Protein AF-A0A1V5MCD8-F1 (afdb_monomer_lite)

Organism: NCBI:txid1852828

Structure (mmCIF, N/CA/C/O backbone):
data_AF-A0A1V5MCD8-F1
#
_entry.id   AF-A0A1V5MCD8-F1
#
loop_
_atom_site.group_PDB
_atom_site.id
_atom_site.type_symbol
_atom_site.label_atom_id
_atom_site.label_alt_id
_atom_site.label_comp_id
_atom_site.label_asym_id
_atom_site.label_entity_id
_atom_site.label_seq_id
_atom_site.pdbx_PDB_ins_code
_atom_site.Cartn_x
_atom_site.Cartn_y
_atom_site.Cartn_z
_atom_site.occupancy
_atom_site.B_iso_or_equiv
_atom_site.auth_seq_id
_atom_site.auth_comp_id
_atom_site.auth_asym_id
_atom_site.auth_atom_id
_atom_site.pdbx_PDB_model_num
ATOM 1 N N . MET A 1 1 ? -19.416 -8.949 8.583 1.00 42.34 1 MET A N 1
ATOM 2 C CA . MET A 1 1 ? -18.156 -8.340 9.073 1.00 42.34 1 MET A CA 1
ATOM 3 C C . MET A 1 1 ? -17.890 -7.087 8.255 1.00 42.34 1 MET A C 1
ATOM 5 O O . MET A 1 1 ? -18.232 -7.126 7.079 1.00 42.34 1 MET A O 1
ATOM 9 N N . PRO A 1 2 ? -17.325 -6.005 8.815 1.00 61.28 2 PRO A N 1
ATOM 10 C CA . PRO A 1 2 ? -16.932 -4.850 8.016 1.00 61.28 2 PRO A CA 1
ATOM 11 C C . PRO A 1 2 ? -15.940 -5.316 6.949 1.00 61.28 2 PRO A C 1
ATOM 13 O O . PRO A 1 2 ? -14.877 -5.851 7.270 1.00 61.28 2 PRO A O 1
ATOM 16 N N . HIS A 1 3 ? -16.338 -5.187 5.693 1.00 69.94 3 HIS A N 1
ATOM 17 C CA . HIS A 1 3 ? -15.524 -5.485 4.530 1.00 69.94 3 HIS A CA 1
ATOM 18 C C . HIS A 1 3 ? -15.443 -4.198 3.721 1.00 69.94 3 HIS A C 1
ATOM 20 O O . HIS A 1 3 ? -16.466 -3.566 3.472 1.00 69.94 3 HIS A O 1
ATOM 26 N N . PHE A 1 4 ? -14.234 -3.805 3.346 1.00 78.81 4 PHE A N 1
ATOM 27 C CA . PHE A 1 4 ? -13.995 -2.731 2.393 1.00 78.81 4 PHE A CA 1
ATOM 28 C C . PHE A 1 4 ? -13.164 -3.325 1.262 1.00 78.81 4 PHE A C 1
ATOM 30 O O . PHE A 1 4 ? -12.347 -4.215 1.503 1.00 78.81 4 PHE A O 1
ATOM 37 N N . THR A 1 5 ? -13.400 -2.859 0.043 1.00 83.38 5 THR A N 1
ATOM 38 C CA . THR A 1 5 ? -12.682 -3.319 -1.144 1.00 83.38 5 THR A CA 1
ATOM 39 C C . THR A 1 5 ? -11.543 -2.334 -1.398 1.00 83.38 5 THR A C 1
ATOM 41 O O . THR A 1 5 ? -11.826 -1.224 -1.854 1.00 83.38 5 THR A O 1
ATOM 44 N N . PRO A 1 6 ? -10.270 -2.683 -1.118 1.00 82.50 6 PRO A N 1
ATOM 45 C CA . PRO A 1 6 ? -9.151 -1.737 -1.169 1.00 82.50 6 PRO A CA 1
ATOM 46 C C . PRO A 1 6 ? -9.044 -0.978 -2.493 1.00 82.50 6 PRO A C 1
ATOM 48 O O . PRO A 1 6 ? -8.717 0.205 -2.500 1.00 82.50 6 PRO A O 1
ATOM 51 N N . ARG A 1 7 ? -9.359 -1.653 -3.603 1.00 84.25 7 ARG A N 1
ATOM 52 C CA . ARG A 1 7 ? -9.285 -1.100 -4.955 1.00 84.25 7 ARG A CA 1
ATOM 53 C C . ARG A 1 7 ? -10.379 -0.081 -5.295 1.00 84.25 7 ARG A C 1
ATOM 55 O O . ARG A 1 7 ? -10.157 0.771 -6.147 1.00 84.25 7 ARG A O 1
ATOM 62 N N . GLU A 1 8 ? -11.533 -0.153 -4.638 1.00 85.94 8 GLU A N 1
ATOM 63 C CA . GLU A 1 8 ? -12.685 0.727 -4.892 1.00 85.94 8 GLU A CA 1
ATOM 64 C C . GLU A 1 8 ? -12.776 1.824 -3.823 1.00 85.94 8 GLU A C 1
ATOM 66 O O . GLU A 1 8 ? -12.811 3.019 -4.127 1.00 85.94 8 GLU A O 1
ATOM 71 N N . ALA A 1 9 ? -12.741 1.412 -2.556 1.00 86.19 9 ALA A N 1
ATOM 72 C CA . ALA A 1 9 ? -12.908 2.259 -1.385 1.00 86.19 9 ALA A CA 1
ATOM 73 C C . ALA A 1 9 ? -11.901 1.841 -0.294 1.00 86.19 9 ALA A C 1
ATOM 75 O O . ALA A 1 9 ? -12.227 1.016 0.566 1.00 86.19 9 ALA A O 1
ATOM 76 N N . PRO A 1 10 ? -10.658 2.359 -0.333 1.00 89.25 10 PRO A N 1
ATOM 77 C CA . PRO A 1 10 ? -9.660 2.094 0.691 1.00 89.25 10 PRO A CA 1
ATOM 78 C C . PRO A 1 10 ? -10.060 2.734 2.023 1.00 89.25 10 PRO A C 1
ATOM 80 O O . PRO A 1 10 ? -10.866 3.658 2.088 1.00 89.25 10 PRO A O 1
ATOM 83 N N . CYS A 1 11 ? -9.450 2.258 3.104 1.00 88.62 11 CYS A N 1
ATOM 84 C CA . CYS A 1 11 ? -9.580 2.881 4.410 1.00 88.62 11 CYS A CA 1
ATOM 85 C C . CYS A 1 11 ? -8.903 4.259 4.404 1.00 88.62 11 CYS A C 1
ATOM 87 O O . CYS A 1 11 ? -7.690 4.361 4.225 1.00 88.62 11 CYS A O 1
ATOM 89 N N . GLU A 1 12 ? -9.680 5.305 4.672 1.00 89.31 12 GLU A N 1
ATOM 90 C CA . GLU A 1 12 ? -9.206 6.696 4.755 1.00 89.31 12 GLU A CA 1
ATOM 91 C C . GLU A 1 12 ? -8.568 7.042 6.110 1.00 89.31 12 GLU A C 1
ATOM 93 O O . GLU A 1 12 ? -8.181 8.181 6.341 1.00 89.31 12 GLU A O 1
ATOM 98 N N . LEU A 1 13 ? -8.460 6.067 7.023 1.00 87.69 13 LEU A N 1
ATOM 99 C CA . LEU A 1 13 ? -7.880 6.244 8.361 1.00 87.69 13 LEU A CA 1
ATOM 100 C C . LEU A 1 13 ? -8.621 7.289 9.225 1.00 87.69 13 LEU A C 1
ATOM 102 O O . LEU A 1 13 ? -8.015 7.983 10.031 1.00 87.69 13 LEU A O 1
ATOM 106 N N . CYS A 1 14 ? -9.952 7.375 9.101 1.00 89.38 14 CYS A N 1
ATOM 107 C CA . CYS A 1 14 ? -10.786 8.301 9.886 1.00 89.38 14 CYS A CA 1
ATOM 108 C C . CYS A 1 14 ? -11.189 7.779 11.284 1.00 89.38 14 CYS A C 1
ATOM 110 O O . CYS A 1 14 ? -11.751 8.519 12.096 1.00 89.38 14 CYS A O 1
ATOM 112 N N . PHE A 1 15 ? -10.985 6.479 11.541 1.00 86.81 15 PHE A N 1
ATOM 113 C CA . PHE A 1 15 ? -11.323 5.761 12.785 1.00 86.81 15 PHE A CA 1
ATOM 114 C C . PHE A 1 15 ? -12.785 5.861 13.251 1.00 86.81 15 PHE A C 1
ATOM 116 O O . PHE A 1 15 ? -13.122 5.467 14.369 1.00 86.81 15 PHE A O 1
ATOM 123 N N . LEU A 1 16 ? -13.692 6.344 12.397 1.00 88.50 16 LEU A N 1
ATOM 124 C CA . LEU A 1 16 ? -15.112 6.464 12.725 1.00 88.50 16 LEU A CA 1
ATOM 125 C C . LEU A 1 16 ? -15.735 5.097 13.035 1.00 88.50 16 LEU A C 1
ATOM 127 O O . LEU A 1 16 ? -16.543 4.986 13.951 1.00 88.50 16 LEU A O 1
ATOM 131 N N . CYS A 1 17 ? -15.294 4.047 12.338 1.00 88.50 17 CYS A N 1
ATOM 132 C CA . CYS A 1 17 ? -15.784 2.682 12.514 1.00 88.50 17 CYS A CA 1
ATOM 133 C C . CYS A 1 17 ? -15.647 2.160 13.957 1.00 88.50 17 CYS A C 1
ATOM 135 O O . CYS A 1 17 ? -16.563 1.500 14.440 1.00 88.50 17 CYS A O 1
ATOM 137 N N . GLY A 1 18 ? -14.559 2.491 14.665 1.00 86.62 18 GLY A N 1
ATOM 138 C CA . GLY A 1 18 ? -14.365 2.111 16.069 1.00 86.62 18 GLY A CA 1
ATOM 139 C C . GLY A 1 18 ? -15.233 2.908 17.045 1.00 86.62 18 GLY A C 1
ATOM 140 O O . GLY A 1 18 ? -15.553 2.412 18.118 1.00 86.62 18 GLY A O 1
ATOM 141 N N . ARG A 1 19 ? -15.659 4.120 16.666 1.00 86.94 19 ARG A N 1
ATOM 142 C CA . ARG A 1 19 ? -16.522 4.983 17.492 1.00 86.94 19 ARG A CA 1
ATOM 143 C C . ARG A 1 19 ? -18.006 4.643 17.371 1.00 86.94 19 ARG A C 1
ATOM 145 O O . ARG A 1 19 ? -18.740 4.811 18.335 1.00 86.94 19 ARG A O 1
ATOM 152 N N . VAL A 1 20 ? -18.445 4.184 16.199 1.00 90.94 20 VAL A N 1
ATOM 153 C CA . VAL A 1 20 ? -19.872 3.933 15.916 1.00 90.94 20 VAL A CA 1
ATOM 154 C C . VAL A 1 20 ? -20.290 2.475 16.095 1.00 90.94 20 VAL A C 1
ATOM 156 O O . VAL A 1 20 ? -21.469 2.172 15.956 1.00 90.94 20 VAL A O 1
ATOM 159 N N . CYS A 1 21 ? -19.357 1.550 16.346 1.00 87.06 21 CYS A N 1
ATOM 160 C CA . CYS A 1 21 ? -19.660 0.120 16.396 1.00 87.06 21 CYS A CA 1
ATOM 161 C C . CYS A 1 21 ? -20.495 -0.237 17.644 1.00 87.06 21 CYS A C 1
ATOM 163 O O . CYS A 1 21 ? -19.940 -0.280 18.742 1.00 87.06 21 CYS A O 1
ATOM 165 N N . PRO A 1 22 ? -21.791 -0.588 17.507 1.00 88.75 22 PRO A N 1
ATOM 166 C CA . PRO A 1 22 ? -22.655 -0.834 18.664 1.00 88.75 22 PRO A CA 1
ATOM 167 C C . PRO A 1 22 ? -22.295 -2.128 19.402 1.00 88.75 22 PRO A C 1
ATOM 169 O O . PRO A 1 22 ? -22.515 -2.247 20.601 1.00 88.75 22 PRO A O 1
ATOM 172 N N . SER A 1 23 ? -21.725 -3.109 18.693 1.00 90.56 23 SER A N 1
ATOM 173 C CA . SER A 1 23 ? -21.337 -4.395 19.275 1.00 90.56 23 SER A CA 1
ATOM 174 C C . SER A 1 23 ? -19.949 -4.378 19.923 1.00 90.56 23 SER A C 1
ATOM 176 O O . SER A 1 23 ? -19.528 -5.398 20.460 1.00 90.56 23 SER A O 1
ATOM 178 N N . GLY A 1 24 ? -19.180 -3.293 19.768 1.00 85.06 24 GLY A N 1
ATOM 179 C CA . GLY A 1 24 ? -17.772 -3.245 20.174 1.00 85.06 24 GLY A CA 1
ATOM 180 C C . GLY A 1 24 ? -16.867 -4.231 19.419 1.00 85.06 24 GLY A C 1
ATOM 181 O O . GLY A 1 24 ? -15.778 -4.556 19.881 1.00 85.06 24 GLY A O 1
ATOM 182 N N . ALA A 1 25 ? -17.284 -4.746 18.257 1.00 85.00 25 ALA A N 1
ATOM 183 C CA . ALA A 1 25 ? -16.436 -5.649 17.469 1.00 85.00 25 ALA A CA 1
ATOM 184 C C . ALA A 1 25 ? -15.214 -4.921 16.883 1.00 85.00 25 ALA A C 1
ATOM 186 O O . ALA A 1 25 ? -14.146 -5.515 16.735 1.00 85.00 25 ALA A O 1
ATOM 187 N N . ILE A 1 26 ? -15.378 -3.635 16.566 1.00 83.19 26 ILE A N 1
ATOM 188 C CA . ILE A 1 26 ? -14.292 -2.718 16.230 1.00 83.19 26 ILE A CA 1
ATOM 189 C C . ILE A 1 26 ? -14.070 -1.847 17.457 1.00 83.19 26 ILE A C 1
ATOM 191 O O . ILE A 1 26 ? -14.968 -1.116 17.866 1.00 83.19 26 ILE A O 1
ATOM 195 N N . GLN A 1 27 ? -12.888 -1.951 18.049 1.00 82.94 27 GLN A N 1
ATOM 196 C CA . GLN A 1 27 ? -12.516 -1.131 19.193 1.00 82.94 27 GLN A CA 1
ATOM 197 C C . GLN A 1 27 ? -12.052 0.253 18.710 1.00 82.94 27 GLN A C 1
ATOM 199 O O . GLN A 1 27 ? -11.455 0.346 17.629 1.00 82.94 27 GLN A O 1
ATOM 204 N N . PRO A 1 28 ? -12.294 1.325 19.482 1.00 83.12 28 PRO A N 1
ATOM 205 C CA . PRO A 1 28 ? -11.641 2.607 19.260 1.00 83.12 28 PRO A CA 1
ATOM 206 C C . PRO A 1 28 ? -10.118 2.436 19.216 1.00 83.12 28 PRO A C 1
ATOM 208 O O . PRO A 1 28 ? -9.542 1.675 19.989 1.00 83.12 28 PRO A O 1
ATOM 211 N N . THR A 1 29 ? -9.472 3.130 18.288 1.00 79.25 29 THR A N 1
ATOM 212 C CA . THR A 1 29 ? -8.023 3.084 18.063 1.00 79.25 29 THR A CA 1
ATOM 213 C C . THR A 1 29 ? -7.567 4.436 17.533 1.00 79.25 29 THR A C 1
ATOM 215 O O . THR A 1 29 ? -8.385 5.225 17.056 1.00 79.25 29 THR A O 1
ATOM 218 N N . ASP A 1 30 ? -6.266 4.686 17.601 1.00 73.81 30 ASP A N 1
ATOM 219 C CA . ASP A 1 30 ? -5.610 5.882 17.089 1.00 73.81 30 ASP A CA 1
ATOM 220 C C . ASP A 1 30 ? -4.703 5.576 15.883 1.00 73.81 30 ASP A C 1
ATOM 222 O O . ASP A 1 30 ? -4.608 4.440 15.390 1.00 73.81 30 ASP A O 1
ATOM 226 N N . HIS A 1 31 ? -4.034 6.628 15.407 1.00 67.88 31 HIS A N 1
ATOM 227 C CA . HIS A 1 31 ? -2.955 6.538 14.436 1.00 67.88 31 HIS A CA 1
ATOM 228 C C . HIS A 1 31 ? -1.773 5.757 15.045 1.00 67.88 31 HIS A C 1
ATOM 230 O O . HIS A 1 31 ? -1.011 6.299 15.837 1.00 67.88 31 HIS A O 1
ATOM 236 N N . GLY A 1 32 ? -1.607 4.489 14.653 1.00 65.00 32 GLY A N 1
ATOM 237 C CA . GLY A 1 32 ? -0.435 3.665 14.995 1.00 65.00 32 GLY A CA 1
ATOM 238 C C . GLY A 1 32 ? -0.756 2.305 15.619 1.00 65.00 32 GLY A C 1
ATOM 239 O O . GLY A 1 32 ? 0.019 1.363 15.464 1.00 65.00 32 GLY A O 1
ATOM 240 N N . GLN A 1 33 ? -1.919 2.152 16.258 1.00 69.25 33 GLN A N 1
ATOM 241 C CA . GLN A 1 33 ? -2.338 0.872 16.859 1.00 69.25 33 GLN A CA 1
ATOM 242 C C . GLN A 1 33 ? -3.259 0.038 15.955 1.00 69.25 33 GLN A C 1
ATOM 244 O O . GLN A 1 33 ? -3.571 -1.120 16.247 1.00 69.25 33 GLN A O 1
ATOM 249 N N . PHE A 1 34 ? -3.657 0.604 14.819 1.00 79.38 34 PHE A N 1
ATOM 250 C CA . PHE A 1 34 ? -4.578 0.005 13.867 1.00 79.38 34 PHE A CA 1
ATOM 251 C C . PHE A 1 34 ? -3.843 -0.713 12.730 1.00 79.38 34 PHE A C 1
ATOM 253 O O . PHE A 1 34 ? -3.142 -0.087 11.939 1.00 79.38 34 PHE A O 1
ATOM 260 N N . LYS A 1 35 ? -4.049 -2.028 12.604 1.00 87.44 35 LYS A N 1
ATOM 261 C CA . LYS A 1 35 ? -3.549 -2.830 11.477 1.00 87.44 35 LYS A CA 1
ATOM 262 C C . LYS A 1 35 ? -4.620 -3.813 11.022 1.00 87.44 35 LYS A C 1
ATOM 264 O O . LYS A 1 35 ? -4.925 -4.771 11.729 1.00 87.44 35 LYS A O 1
ATOM 269 N N . ILE A 1 36 ? -5.169 -3.586 9.834 1.00 86.81 36 ILE A N 1
ATOM 270 C CA . ILE A 1 36 ? -6.219 -4.419 9.218 1.00 86.81 36 ILE A CA 1
ATOM 271 C C . ILE A 1 36 ? -5.671 -5.408 8.191 1.00 86.81 36 ILE A C 1
ATOM 273 O O . ILE A 1 36 ? -6.379 -6.328 7.784 1.00 86.81 36 ILE A O 1
ATOM 277 N N . GLY A 1 37 ? -4.409 -5.244 7.796 1.00 90.38 37 GLY A N 1
ATOM 278 C CA . GLY A 1 37 ? -3.743 -6.143 6.870 1.00 90.38 37 GLY A CA 1
ATOM 279 C C . GLY A 1 37 ? -2.330 -5.702 6.517 1.00 90.38 37 GLY A C 1
ATOM 280 O O . GLY A 1 37 ? -1.756 -4.807 7.142 1.00 90.38 37 GLY A O 1
ATOM 281 N N . THR A 1 38 ? -1.787 -6.340 5.487 1.00 93.44 38 THR A N 1
ATOM 282 C CA . THR A 1 38 ? -0.458 -6.081 4.934 1.00 93.44 38 THR A CA 1
ATOM 283 C C . THR A 1 38 ? -0.535 -6.109 3.413 1.00 93.44 38 THR A C 1
ATOM 285 O O . THR A 1 38 ? -1.092 -7.040 2.830 1.00 93.44 38 THR A O 1
ATOM 288 N N . ALA A 1 39 ? 0.014 -5.085 2.762 1.00 95.31 39 ALA A N 1
ATOM 289 C CA . ALA A 1 39 ? 0.135 -5.057 1.311 1.00 95.31 39 ALA A CA 1
ATOM 290 C C . ALA A 1 39 ? 1.281 -5.969 0.846 1.00 95.31 39 ALA A C 1
ATOM 292 O O . ALA A 1 39 ? 2.346 -6.001 1.460 1.00 95.31 39 ALA A O 1
ATOM 293 N N . ARG A 1 40 ? 1.081 -6.694 -0.254 1.00 95.31 40 ARG A N 1
ATOM 294 C CA . ARG A 1 40 ? 2.115 -7.504 -0.909 1.00 95.31 40 ARG A CA 1
ATOM 295 C C . ARG A 1 40 ? 2.171 -7.167 -2.387 1.00 95.31 40 ARG A C 1
ATOM 297 O O . ARG A 1 40 ? 1.145 -6.912 -3.008 1.00 95.31 40 ARG A O 1
ATOM 304 N N . ILE A 1 41 ? 3.380 -7.176 -2.934 1.00 95.38 41 ILE A N 1
ATOM 305 C CA . ILE A 1 41 ? 3.635 -6.851 -4.335 1.00 95.38 41 ILE A CA 1
ATOM 306 C C . ILE A 1 41 ? 3.796 -8.149 -5.123 1.00 95.38 41 ILE A C 1
ATOM 308 O O . ILE A 1 41 ? 4.656 -8.972 -4.808 1.00 95.38 41 ILE A O 1
ATOM 312 N N . ASP A 1 42 ? 2.994 -8.301 -6.169 1.00 95.50 42 ASP A N 1
ATOM 313 C CA . ASP A 1 42 ? 3.213 -9.272 -7.228 1.00 95.50 42 ASP A CA 1
ATOM 314 C C . ASP A 1 42 ? 4.309 -8.749 -8.165 1.00 95.50 42 ASP A C 1
ATOM 316 O O . ASP A 1 42 ? 4.113 -7.826 -8.965 1.00 95.50 42 ASP A O 1
ATOM 320 N N . ARG A 1 43 ? 5.497 -9.345 -8.047 1.00 94.38 43 ARG A N 1
ATOM 321 C CA . ARG A 1 43 ? 6.689 -8.949 -8.807 1.00 94.38 43 ARG A CA 1
ATOM 322 C C . ARG A 1 43 ? 6.558 -9.213 -10.305 1.00 94.38 43 ARG A C 1
ATOM 324 O O . ARG A 1 43 ? 7.218 -8.531 -11.077 1.00 94.38 43 ARG A O 1
ATOM 331 N N . ASN A 1 44 ? 5.699 -10.144 -10.717 1.00 94.69 44 ASN A N 1
ATOM 332 C CA . ASN A 1 44 ? 5.487 -10.451 -12.131 1.00 94.69 44 ASN A CA 1
ATOM 333 C C . ASN A 1 44 ? 4.568 -9.431 -12.810 1.00 94.69 44 ASN A C 1
ATOM 335 O O . ASN A 1 44 ? 4.537 -9.349 -14.034 1.00 94.69 44 ASN A O 1
ATOM 339 N N . ARG A 1 45 ? 3.810 -8.655 -12.026 1.00 94.75 45 ARG A N 1
ATOM 340 C CA . ARG A 1 45 ? 2.837 -7.677 -12.537 1.00 94.75 45 ARG A CA 1
ATOM 341 C C . ARG A 1 45 ? 3.227 -6.235 -12.263 1.00 94.75 45 ARG A C 1
ATOM 343 O O . ARG A 1 45 ? 2.764 -5.328 -12.946 1.00 94.75 45 ARG A O 1
ATOM 350 N N . CYS A 1 46 ? 4.047 -5.995 -11.247 1.00 96.06 46 CYS A N 1
ATOM 351 C CA . CYS A 1 46 ? 4.525 -4.656 -10.949 1.00 96.06 46 CYS A CA 1
ATOM 352 C C . CYS A 1 46 ? 5.484 -4.196 -12.048 1.00 96.06 46 CYS A C 1
ATOM 354 O O . CYS A 1 46 ? 6.540 -4.790 -12.215 1.00 96.06 46 CYS A O 1
ATOM 356 N N . ILE A 1 47 ? 5.166 -3.101 -12.738 1.00 95.00 47 ILE A N 1
ATOM 357 C CA . ILE A 1 47 ? 5.989 -2.562 -13.836 1.00 95.00 47 ILE A CA 1
ATOM 358 C C . ILE A 1 47 ? 7.432 -2.225 -13.413 1.00 95.00 47 ILE A C 1
ATOM 360 O O . ILE A 1 47 ? 8.353 -2.340 -14.216 1.00 95.00 47 ILE A O 1
ATOM 364 N N . ALA A 1 48 ? 7.660 -1.888 -12.137 1.00 95.00 48 ALA A N 1
ATOM 365 C CA . ALA A 1 48 ? 9.009 -1.682 -11.608 1.00 95.00 48 ALA A CA 1
ATOM 366 C C . ALA A 1 48 ? 9.783 -2.991 -11.397 1.00 95.00 48 ALA A C 1
ATOM 368 O O . ALA A 1 48 ? 10.997 -3.028 -11.574 1.00 95.00 48 ALA A O 1
ATOM 369 N N . TRP A 1 49 ? 9.095 -4.082 -11.052 1.00 94.69 49 TRP A N 1
ATOM 370 C CA . TRP A 1 49 ? 9.719 -5.395 -10.868 1.00 94.69 49 TRP A CA 1
ATOM 371 C C . TRP A 1 49 ? 9.838 -6.188 -12.173 1.00 94.69 49 TRP A C 1
ATOM 373 O O . TRP A 1 49 ? 10.893 -6.762 -12.426 1.00 94.69 49 TRP A O 1
ATOM 383 N N . ALA A 1 50 ? 8.780 -6.209 -12.981 1.00 94.25 50 ALA A N 1
ATOM 384 C CA . ALA A 1 50 ? 8.667 -7.000 -14.200 1.00 94.25 50 ALA A CA 1
ATOM 385 C C . ALA A 1 50 ? 9.364 -6.342 -15.399 1.00 94.25 50 ALA A C 1
ATOM 387 O O . ALA A 1 50 ? 10.022 -7.029 -16.173 1.00 94.25 50 ALA A O 1
ATOM 388 N N . GLU A 1 51 ? 9.244 -5.018 -15.546 1.00 92.94 51 GLU A N 1
ATOM 389 C CA . GLU A 1 51 ? 9.764 -4.284 -16.712 1.00 92.94 51 GLU A CA 1
ATOM 390 C C . GLU A 1 51 ? 10.963 -3.385 -16.374 1.00 92.94 51 GLU A C 1
ATOM 392 O O . GLU A 1 51 ? 11.562 -2.801 -17.272 1.00 92.94 51 GLU A O 1
ATOM 397 N N . GLY A 1 52 ? 11.311 -3.230 -15.090 1.00 90.25 52 GLY A N 1
ATOM 398 C CA . GLY A 1 52 ? 12.389 -2.334 -14.653 1.00 90.25 52 GLY A CA 1
ATOM 399 C C . GLY A 1 52 ? 12.096 -0.844 -14.879 1.00 90.25 52 GLY A C 1
ATOM 400 O O . GLY A 1 52 ? 13.023 -0.037 -14.911 1.00 90.25 52 GLY A O 1
ATOM 401 N N . LYS A 1 53 ? 10.823 -0.468 -15.058 1.00 92.06 53 LYS A N 1
ATOM 402 C CA . LYS A 1 53 ? 10.396 0.926 -15.251 1.00 92.06 53 LYS A CA 1
ATOM 403 C C . LYS A 1 53 ? 10.256 1.657 -13.918 1.00 92.06 53 LYS A C 1
ATOM 405 O O . LYS A 1 53 ? 9.878 1.069 -12.909 1.00 92.06 53 LYS A O 1
ATOM 410 N N . LEU A 1 54 ? 10.472 2.970 -13.916 1.00 92.12 54 LEU A N 1
ATOM 411 C CA . LEU A 1 54 ? 10.249 3.784 -12.723 1.00 92.12 54 LEU A CA 1
ATOM 412 C C . LEU A 1 54 ? 8.747 3.875 -12.406 1.00 92.12 54 LEU A C 1
ATOM 414 O O . LEU A 1 54 ? 7.963 4.357 -13.221 1.00 92.12 54 LEU A O 1
ATOM 418 N N . CYS A 1 55 ? 8.344 3.431 -11.214 1.00 94.56 55 CYS A N 1
ATOM 419 C CA . CYS A 1 55 ? 6.975 3.564 -10.718 1.00 94.56 55 CYS A CA 1
ATOM 420 C C . CYS A 1 55 ? 6.978 3.797 -9.209 1.00 94.56 55 CYS A C 1
ATOM 422 O O . CYS A 1 55 ? 7.354 2.910 -8.443 1.00 94.56 55 CYS A O 1
ATOM 424 N N . LEU A 1 56 ? 6.534 4.985 -8.789 1.00 92.81 56 LEU A N 1
ATOM 425 C CA . LEU A 1 56 ? 6.578 5.419 -7.388 1.00 92.81 56 LEU A CA 1
ATOM 426 C C . LEU A 1 56 ? 5.192 5.609 -6.753 1.00 92.81 56 LEU A C 1
ATOM 428 O O . LEU A 1 56 ? 5.093 5.938 -5.576 1.00 92.81 56 LEU A O 1
ATOM 432 N N . ILE A 1 57 ? 4.119 5.334 -7.498 1.00 95.56 57 ILE A N 1
ATOM 433 C CA . ILE A 1 57 ? 2.738 5.649 -7.099 1.00 95.56 57 ILE A CA 1
ATOM 434 C C . ILE A 1 57 ? 2.364 5.017 -5.754 1.00 95.56 57 ILE A C 1
ATOM 436 O O . ILE A 1 57 ? 1.793 5.667 -4.887 1.00 95.56 57 ILE A O 1
ATOM 440 N N . CYS A 1 58 ? 2.705 3.746 -5.533 1.00 95.94 58 CYS A N 1
ATOM 441 C CA . CYS A 1 58 ? 2.378 3.101 -4.261 1.00 95.94 58 CYS A CA 1
ATOM 442 C C . CYS A 1 58 ? 3.063 3.768 -3.053 1.00 95.94 58 CYS A C 1
ATOM 444 O O . CYS A 1 58 ? 2.466 3.786 -1.980 1.00 95.94 58 CYS A O 1
ATOM 446 N N . MET A 1 59 ? 4.259 4.337 -3.236 1.00 95.12 59 MET A N 1
ATOM 447 C CA . MET A 1 59 ? 4.992 5.064 -2.196 1.00 95.12 59 MET A CA 1
ATOM 448 C C . MET A 1 59 ? 4.366 6.436 -1.944 1.00 95.12 59 MET A C 1
ATOM 450 O O . MET A 1 59 ? 4.099 6.772 -0.796 1.00 95.12 59 MET A O 1
ATOM 454 N N . GLU A 1 60 ? 4.041 7.173 -3.008 1.00 94.75 60 GLU A N 1
ATOM 455 C CA . GLU A 1 60 ? 3.405 8.497 -2.935 1.00 94.75 60 GLU A CA 1
ATOM 456 C C . GLU A 1 60 ? 2.056 8.462 -2.201 1.00 94.75 60 GLU A C 1
ATOM 458 O O . GLU A 1 60 ? 1.775 9.302 -1.351 1.00 94.75 60 GLU A O 1
ATOM 463 N N . TYR A 1 61 ? 1.239 7.442 -2.470 1.00 95.00 61 TYR A N 1
ATOM 464 C CA . TYR A 1 61 ? -0.074 7.283 -1.843 1.00 95.00 61 TYR A CA 1
ATOM 465 C C . TYR A 1 61 ? -0.036 6.551 -0.497 1.00 95.00 61 TYR A C 1
ATOM 467 O O . TYR A 1 61 ? -1.096 6.258 0.059 1.00 95.00 61 TYR A O 1
ATOM 475 N N . CYS A 1 62 ? 1.138 6.194 0.036 1.00 94.94 62 CYS A N 1
ATOM 476 C CA . CYS A 1 62 ? 1.224 5.508 1.320 1.00 94.94 62 CYS A CA 1
ATOM 477 C C . CYS A 1 62 ? 1.184 6.520 2.481 1.00 94.94 62 CYS A C 1
ATOM 479 O O . CYS A 1 62 ? 2.201 7.149 2.766 1.00 94.94 62 CYS A O 1
ATOM 481 N N . PRO A 1 63 ? 0.076 6.631 3.242 1.00 92.69 63 PRO A N 1
ATOM 482 C CA . PRO A 1 63 ? -0.039 7.641 4.301 1.00 92.69 63 PRO A CA 1
ATOM 483 C C . PRO A 1 63 ? 0.847 7.359 5.524 1.00 92.69 63 PRO A C 1
ATOM 485 O O . PRO A 1 63 ? 1.005 8.218 6.382 1.00 92.69 63 PRO A O 1
ATOM 488 N N . VAL A 1 64 ? 1.386 6.141 5.635 1.00 92.75 64 VAL A N 1
ATOM 489 C CA . VAL A 1 64 ? 2.187 5.677 6.781 1.00 92.75 64 VAL A CA 1
ATOM 490 C C . VAL A 1 64 ? 3.642 5.385 6.407 1.00 92.75 64 VAL A C 1
ATOM 492 O O . VAL A 1 64 ? 4.349 4.770 7.196 1.00 92.75 64 VAL A O 1
ATOM 495 N N . ALA A 1 65 ? 4.074 5.760 5.195 1.00 93.69 65 ALA A N 1
ATOM 496 C CA . ALA A 1 65 ? 5.433 5.517 4.695 1.00 93.69 65 ALA A CA 1
ATOM 497 C C . ALA A 1 65 ? 5.910 4.055 4.873 1.00 93.69 65 ALA A C 1
ATOM 499 O O . ALA A 1 65 ? 7.063 3.777 5.189 1.00 93.69 65 ALA A O 1
ATOM 500 N N . ALA A 1 66 ? 5.003 3.092 4.682 1.00 94.75 66 ALA A N 1
ATOM 501 C CA . ALA A 1 66 ? 5.291 1.662 4.817 1.00 9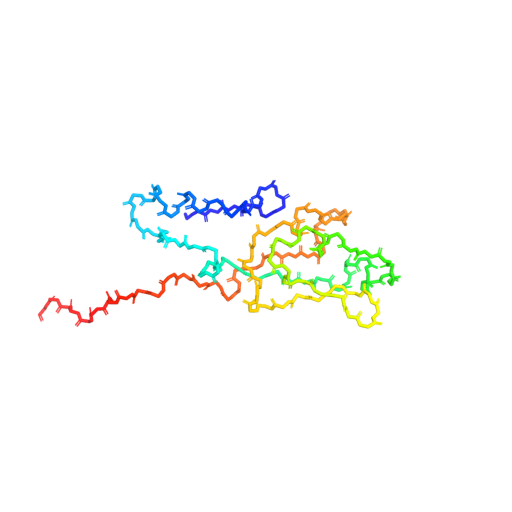4.75 66 ALA A CA 1
ATOM 502 C C . ALA A 1 66 ? 5.872 1.031 3.542 1.00 94.75 66 ALA A C 1
ATOM 504 O O . ALA A 1 66 ? 6.015 -0.189 3.485 1.00 94.75 66 ALA A O 1
ATOM 505 N N . ILE A 1 67 ? 6.122 1.823 2.502 1.00 95.69 67 ILE A N 1
ATOM 506 C CA . ILE A 1 67 ? 6.644 1.355 1.220 1.00 95.69 67 ILE A CA 1
ATOM 507 C C . ILE A 1 67 ? 7.880 2.183 0.903 1.00 95.69 67 ILE A C 1
ATOM 509 O O . ILE A 1 67 ? 7.789 3.406 0.873 1.00 95.69 67 ILE A O 1
ATOM 513 N N . ASP A 1 68 ? 8.997 1.504 0.674 1.00 93.69 68 ASP A N 1
ATOM 514 C CA . ASP A 1 68 ? 10.289 2.111 0.360 1.00 93.69 68 ASP A CA 1
ATOM 515 C C . ASP A 1 68 ? 10.806 1.624 -1.000 1.00 93.69 68 ASP A C 1
ATOM 517 O O . ASP A 1 68 ? 10.359 0.595 -1.519 1.00 93.69 68 ASP A O 1
ATOM 521 N N . ALA A 1 69 ? 11.735 2.373 -1.582 1.00 91.12 69 ALA A N 1
ATOM 522 C CA . ALA A 1 69 ? 12.407 2.026 -2.821 1.00 91.12 69 ALA A CA 1
ATOM 523 C C . ALA A 1 69 ? 13.702 1.267 -2.517 1.00 91.12 69 ALA A C 1
ATOM 525 O O . ALA A 1 69 ? 14.567 1.743 -1.788 1.00 91.12 69 ALA A O 1
ATOM 526 N N . ASP A 1 70 ? 13.873 0.089 -3.113 1.00 87.69 70 ASP A N 1
ATOM 527 C CA . ASP A 1 70 ? 15.154 -0.605 -3.045 1.00 87.69 70 ASP A CA 1
ATOM 528 C C . ASP A 1 70 ? 16.238 0.103 -3.885 1.00 87.69 70 ASP A C 1
ATOM 530 O O . ASP A 1 70 ? 15.975 1.062 -4.612 1.00 87.69 70 ASP A O 1
ATOM 534 N N . GLY A 1 71 ? 17.472 -0.412 -3.855 1.00 84.56 71 GLY A N 1
ATOM 535 C CA . GLY A 1 71 ? 18.598 0.153 -4.615 1.00 84.56 71 GLY A CA 1
ATOM 536 C C . GLY A 1 71 ? 18.432 0.170 -6.146 1.00 84.56 71 GLY A C 1
ATOM 537 O O . GLY A 1 71 ? 19.323 0.639 -6.847 1.00 84.56 71 GLY A O 1
ATOM 538 N N . ARG A 1 72 ? 17.324 -0.352 -6.686 1.00 86.31 72 ARG A N 1
ATOM 539 C CA . ARG A 1 72 ? 16.946 -0.286 -8.106 1.00 86.31 72 ARG A CA 1
ATOM 540 C C . ARG A 1 72 ? 15.633 0.473 -8.318 1.00 86.31 72 ARG A C 1
ATOM 542 O O . ARG A 1 72 ? 14.999 0.300 -9.355 1.00 86.31 72 ARG A O 1
ATOM 549 N N . MET A 1 73 ? 15.219 1.295 -7.354 1.00 87.19 73 MET A N 1
ATOM 550 C CA . MET A 1 73 ? 13.966 2.054 -7.374 1.00 87.19 73 MET A CA 1
ATOM 551 C C . MET A 1 73 ? 12.709 1.175 -7.464 1.00 87.19 73 MET A C 1
ATOM 553 O O . MET A 1 73 ? 11.685 1.596 -8.007 1.00 87.19 73 MET A O 1
ATOM 557 N N . ARG A 1 74 ? 12.765 -0.058 -6.944 1.00 93.44 74 ARG A N 1
ATOM 558 C CA . ARG A 1 74 ? 11.617 -0.974 -6.926 1.00 93.44 74 ARG A CA 1
ATOM 559 C C . ARG A 1 74 ? 10.922 -0.915 -5.569 1.00 93.44 74 ARG A C 1
ATOM 561 O O . ARG A 1 74 ? 11.604 -0.940 -4.546 1.00 93.44 74 ARG A O 1
ATOM 568 N N . PRO A 1 75 ? 9.581 -0.896 -5.532 1.00 95.19 75 PRO A N 1
ATOM 569 C CA . PRO A 1 75 ? 8.854 -0.786 -4.279 1.00 95.19 75 PRO A CA 1
ATOM 570 C C . PRO A 1 75 ? 9.000 -2.053 -3.429 1.00 95.19 75 PRO A C 1
ATOM 572 O O . PRO A 1 75 ? 8.888 -3.178 -3.933 1.00 95.19 75 PRO A O 1
ATOM 575 N N . HIS A 1 76 ? 9.187 -1.855 -2.127 1.00 95.38 76 HIS A N 1
ATOM 576 C CA . HIS A 1 76 ? 9.237 -2.874 -1.089 1.00 95.38 76 HIS A CA 1
ATOM 577 C C . HIS A 1 76 ? 8.329 -2.469 0.077 1.00 95.38 76 HIS A C 1
ATOM 579 O O . HIS A 1 76 ? 8.406 -1.348 0.566 1.00 95.38 76 HIS A O 1
ATOM 585 N N . VAL A 1 77 ? 7.462 -3.377 0.534 1.00 95.81 77 VAL A N 1
ATOM 586 C CA . VAL A 1 77 ? 6.551 -3.112 1.658 1.00 95.81 77 VAL A CA 1
ATOM 587 C C . VAL A 1 77 ? 7.206 -3.549 2.962 1.00 95.81 77 VAL A C 1
ATOM 589 O O . VAL A 1 77 ? 7.611 -4.702 3.081 1.00 95.81 77 VAL A O 1
ATOM 592 N N . THR A 1 78 ? 7.238 -2.663 3.953 1.00 95.12 78 THR A N 1
ATOM 593 C CA . THR A 1 78 ? 7.617 -2.966 5.337 1.00 95.12 78 THR A CA 1
ATOM 594 C C . THR A 1 78 ? 6.383 -3.469 6.096 1.00 95.12 78 THR A C 1
ATOM 596 O O . THR A 1 78 ? 5.486 -2.672 6.396 1.00 95.12 78 THR A O 1
ATOM 599 N N . PRO A 1 79 ? 6.284 -4.777 6.414 1.00 91.94 79 PRO A N 1
ATOM 600 C CA . PRO A 1 79 ? 5.058 -5.358 6.959 1.00 91.94 79 PRO A CA 1
ATOM 601 C C . PRO A 1 79 ? 4.643 -4.761 8.302 1.00 91.94 79 PRO A C 1
ATOM 603 O O . PRO A 1 79 ? 3.451 -4.581 8.538 1.00 91.94 79 PRO A O 1
ATOM 606 N N . ASP A 1 80 ? 5.601 -4.421 9.163 1.00 89.75 80 ASP A N 1
ATOM 607 C CA . ASP A 1 80 ? 5.317 -3.906 10.505 1.00 89.75 80 ASP A CA 1
ATOM 608 C C . ASP A 1 80 ? 4.710 -2.500 10.493 1.00 89.75 80 ASP A C 1
ATOM 610 O O . ASP A 1 80 ? 3.810 -2.216 11.282 1.00 89.75 80 ASP A O 1
ATOM 614 N N . THR A 1 81 ? 5.132 -1.655 9.552 1.00 91.56 81 THR A N 1
ATOM 615 C CA . THR A 1 81 ? 4.594 -0.299 9.360 1.00 91.56 81 THR A CA 1
ATOM 616 C C . THR A 1 81 ? 3.297 -0.314 8.549 1.00 91.56 81 THR A C 1
ATOM 618 O O . THR A 1 81 ? 2.448 0.567 8.681 1.00 91.56 81 THR A O 1
ATOM 621 N N . CYS A 1 82 ? 3.109 -1.315 7.684 1.00 93.31 82 CYS A N 1
ATOM 622 C CA . CYS A 1 82 ? 1.935 -1.394 6.825 1.00 93.31 82 CYS A CA 1
ATOM 623 C C . CYS A 1 82 ? 0.660 -1.626 7.646 1.00 93.31 82 CYS A C 1
ATOM 625 O O . CYS A 1 82 ? 0.490 -2.668 8.275 1.00 93.31 82 CYS A O 1
ATOM 627 N N . VAL A 1 83 ? -0.288 -0.695 7.574 1.00 91.94 83 VAL A N 1
ATOM 628 C CA . VAL A 1 83 ? -1.585 -0.829 8.260 1.00 91.94 83 VAL A CA 1
ATOM 629 C C . VAL A 1 83 ? -2.645 -1.544 7.418 1.00 91.94 83 VAL A C 1
ATOM 631 O O . VAL A 1 83 ? -3.690 -1.917 7.943 1.00 91.94 83 VAL A O 1
ATOM 634 N N . GLY A 1 84 ? -2.389 -1.751 6.121 1.00 92.75 84 GLY A N 1
ATOM 635 C CA . GLY A 1 84 ? -3.334 -2.382 5.193 1.00 92.75 84 GLY A CA 1
ATOM 636 C C . GLY A 1 84 ? -4.472 -1.466 4.729 1.00 92.75 84 GLY A C 1
ATOM 637 O O . GLY A 1 84 ? -5.564 -1.953 4.466 1.00 92.75 84 GLY A O 1
ATOM 638 N N . CYS A 1 85 ? -4.252 -0.148 4.633 1.00 92.56 85 CYS A N 1
ATOM 639 C CA . CYS A 1 85 ? -5.314 0.804 4.276 1.00 92.56 85 CYS A CA 1
ATOM 640 C C . CYS A 1 85 ? -5.843 0.660 2.837 1.00 92.56 85 CYS A C 1
ATOM 642 O O . CYS A 1 85 ? -6.974 1.048 2.571 1.00 92.56 85 CYS A O 1
ATOM 644 N N . GLY A 1 86 ? -5.058 0.105 1.910 1.00 93.56 86 GLY A N 1
ATOM 645 C CA . GLY A 1 86 ? -5.484 -0.108 0.521 1.00 93.56 86 GLY A CA 1
ATOM 646 C C . GLY A 1 86 ? -5.222 1.044 -0.447 1.00 93.56 86 GLY A C 1
ATOM 647 O O . GLY A 1 86 ? -5.421 0.866 -1.644 1.00 93.56 86 GLY A O 1
ATOM 648 N N . ALA A 1 87 ? -4.720 2.194 0.016 1.00 95.06 87 ALA A N 1
ATOM 649 C CA . ALA A 1 87 ? -4.446 3.345 -0.853 1.00 95.06 87 ALA A CA 1
ATOM 650 C C . ALA A 1 87 ? -3.488 3.008 -2.015 1.00 95.06 87 ALA A C 1
ATOM 652 O O . ALA A 1 87 ? -3.686 3.462 -3.140 1.00 95.06 87 ALA A O 1
ATOM 653 N N . CYS A 1 88 ? -2.488 2.158 -1.773 1.00 96.31 88 CYS A N 1
ATOM 654 C CA . CYS A 1 88 ? -1.567 1.693 -2.809 1.00 96.31 88 CYS A CA 1
ATOM 655 C C . CYS A 1 88 ? -2.225 0.767 -3.849 1.00 96.31 88 CYS A C 1
ATOM 657 O O . CYS A 1 88 ? -1.842 0.800 -5.016 1.00 96.31 88 CYS A O 1
ATOM 659 N N . GLU A 1 89 ? -3.211 -0.038 -3.448 1.00 95.81 89 GLU A N 1
ATOM 660 C CA . GLU A 1 89 ? -3.936 -0.951 -4.337 1.00 95.81 89 GLU A CA 1
ATOM 661 C C . GLU A 1 89 ? -4.898 -0.184 -5.252 1.00 95.81 89 GLU A C 1
ATOM 663 O O . GLU A 1 89 ? -4.900 -0.413 -6.462 1.00 95.81 89 GLU A O 1
ATOM 668 N N . LYS A 1 90 ? -5.654 0.777 -4.695 1.00 95.50 90 LYS A N 1
ATOM 669 C CA . LYS A 1 90 ? -6.547 1.668 -5.457 1.00 95.50 90 LYS A CA 1
ATOM 670 C C . LYS A 1 90 ? -5.814 2.424 -6.556 1.00 95.50 90 LYS A C 1
ATOM 672 O O . LYS A 1 90 ? -6.291 2.485 -7.683 1.00 95.50 90 LYS A O 1
ATOM 677 N N . ASN A 1 91 ? -4.667 3.006 -6.220 1.00 95.69 91 ASN A N 1
ATOM 678 C CA . ASN A 1 91 ? -3.938 3.878 -7.137 1.00 95.69 91 ASN A CA 1
ATOM 679 C C . ASN A 1 91 ? -2.973 3.115 -8.052 1.00 95.69 91 ASN A C 1
ATOM 681 O O . ASN A 1 91 ? -2.268 3.727 -8.847 1.00 95.69 91 ASN A O 1
ATOM 685 N N . CYS A 1 92 ? -2.909 1.783 -7.967 1.00 96.50 92 CYS A N 1
ATOM 686 C CA . CYS A 1 92 ? -2.020 1.009 -8.821 1.00 96.50 92 CYS A CA 1
ATOM 687 C C . CYS A 1 92 ? -2.406 1.197 -10.305 1.00 96.50 92 CYS A C 1
ATOM 689 O O . CYS A 1 92 ? -3.528 0.854 -10.680 1.00 96.50 92 CYS A O 1
ATOM 691 N N . PRO A 1 93 ? -1.489 1.674 -11.173 1.00 94.94 93 PRO A N 1
ATOM 692 C CA . PRO A 1 93 ? -1.801 1.976 -12.575 1.00 94.94 93 PRO A CA 1
ATOM 693 C C . PRO A 1 93 ? -1.920 0.720 -13.452 1.00 94.94 93 PRO A C 1
ATOM 695 O O . PRO A 1 93 ? -2.269 0.808 -14.627 1.00 94.94 93 PRO A O 1
ATOM 698 N N . VAL A 1 94 ? -1.579 -0.453 -12.911 1.00 94.94 94 VAL A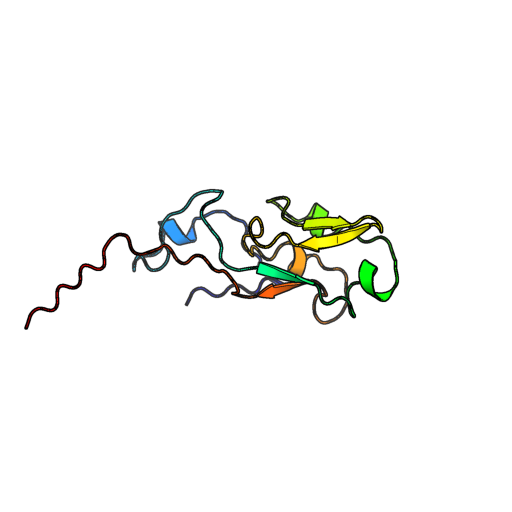 N 1
ATOM 699 C CA . VAL A 1 94 ? -1.599 -1.717 -13.649 1.00 94.94 94 VAL A CA 1
ATOM 700 C C . VAL A 1 94 ? -3.040 -2.080 -14.001 1.00 94.94 94 VAL A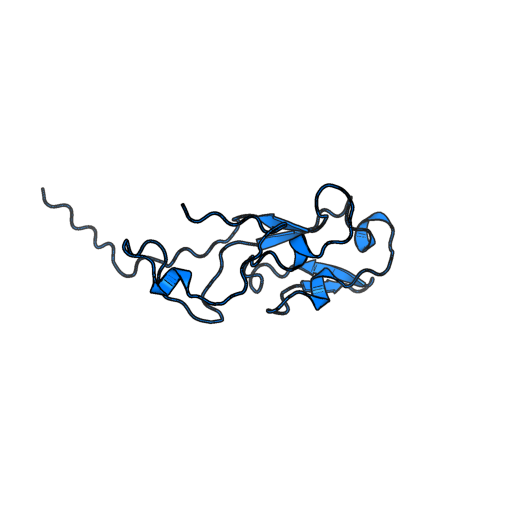 C 1
ATOM 702 O O . VAL A 1 94 ? -3.912 -2.156 -13.134 1.00 94.94 94 VAL A O 1
ATOM 705 N N . SER A 1 95 ? -3.285 -2.329 -15.287 1.00 89.38 95 SER A N 1
ATOM 706 C CA . SER A 1 95 ? -4.594 -2.745 -15.789 1.00 89.38 95 SER A CA 1
ATOM 707 C C . SER A 1 95 ? -4.992 -4.134 -15.266 1.00 89.38 95 SER A C 1
ATOM 709 O O . SER A 1 95 ? -4.151 -5.001 -15.014 1.00 89.38 95 SER A O 1
ATOM 711 N N . GLY A 1 96 ? -6.298 -4.372 -15.123 1.00 90.56 96 GLY A N 1
ATOM 712 C CA . GLY A 1 96 ? -6.814 -5.615 -14.543 1.00 90.56 96 GLY A CA 1
ATOM 713 C C . GLY A 1 96 ? -6.662 -5.627 -13.024 1.00 90.56 96 GLY A C 1
ATOM 714 O O . GLY A 1 96 ? -7.051 -4.666 -12.373 1.00 90.56 96 GLY A O 1
ATOM 715 N N . ALA A 1 97 ? -6.130 -6.698 -12.435 1.00 89.44 97 ALA A N 1
ATOM 716 C CA . ALA A 1 97 ? -5.857 -6.720 -10.995 1.00 89.44 97 ALA A CA 1
ATOM 717 C C . ALA A 1 97 ? -4.714 -5.743 -10.634 1.00 89.44 97 ALA A C 1
ATOM 719 O O . ALA A 1 97 ? -3.818 -5.507 -11.440 1.00 89.44 97 ALA A O 1
ATOM 720 N N . ALA A 1 98 ? -4.663 -5.204 -9.420 1.00 93.81 98 ALA A N 1
ATOM 721 C CA . ALA A 1 98 ? -3.511 -4.400 -9.001 1.00 93.81 98 ALA A CA 1
ATOM 722 C C . ALA A 1 98 ? -2.244 -5.268 -8.860 1.00 93.81 98 ALA A C 1
ATOM 724 O O . ALA A 1 98 ? -2.334 -6.466 -8.593 1.00 93.81 98 ALA A O 1
ATOM 725 N N . ALA A 1 99 ? -1.059 -4.680 -9.039 1.00 96.12 99 ALA A N 1
ATOM 726 C CA . ALA A 1 99 ? 0.211 -5.364 -8.773 1.00 96.12 99 ALA A CA 1
ATOM 727 C C . ALA A 1 99 ? 0.612 -5.339 -7.291 1.00 96.12 99 ALA A C 1
ATOM 729 O O . ALA A 1 99 ? 1.489 -6.087 -6.878 1.00 96.12 99 ALA A O 1
ATOM 730 N N . ILE A 1 100 ? -0.012 -4.480 -6.489 1.00 95.94 100 ILE A N 1
ATOM 731 C CA . ILE A 1 100 ? 0.109 -4.463 -5.034 1.00 95.94 100 ILE A CA 1
ATOM 732 C C . ILE A 1 100 ? -1.279 -4.703 -4.451 1.00 95.94 100 ILE A C 1
ATOM 734 O O . ILE A 1 100 ? -2.219 -4.006 -4.822 1.00 95.94 100 ILE A O 1
ATOM 738 N N . VAL A 1 101 ? -1.406 -5.711 -3.592 1.00 94.19 101 VAL A N 1
ATOM 739 C CA . VAL A 1 101 ? -2.694 -6.187 -3.073 1.00 94.19 101 VAL A CA 1
ATOM 740 C C . VAL A 1 101 ? -2.628 -6.304 -1.558 1.00 94.19 101 VAL A C 1
ATOM 742 O O . VAL A 1 101 ? -1.631 -6.778 -1.008 1.00 94.19 101 VAL A O 1
ATOM 745 N N . VAL A 1 102 ? -3.677 -5.866 -0.870 1.00 92.81 102 VAL A N 1
ATOM 746 C CA . VAL A 1 102 ? -3.794 -5.974 0.584 1.00 92.81 102 VAL A CA 1
ATOM 747 C C . VAL A 1 102 ? -4.360 -7.332 0.974 1.00 92.81 102 VAL A C 1
ATOM 749 O O . VAL A 1 102 ? -5.470 -7.706 0.608 1.00 92.81 102 VAL A O 1
ATOM 752 N N . PHE A 1 103 ? -3.609 -8.045 1.807 1.00 89.62 103 PHE A N 1
ATOM 753 C CA . PHE A 1 103 ? -4.041 -9.279 2.448 1.00 89.62 103 PHE A CA 1
ATOM 754 C C . PHE A 1 103 ? -4.360 -9.019 3.917 1.00 89.62 103 PHE A C 1
ATOM 756 O O . PHE A 1 103 ? -3.799 -8.120 4.540 1.00 89.62 103 PHE A O 1
ATOM 763 N N . ARG A 1 104 ? -5.196 -9.867 4.522 1.00 82.62 104 ARG A N 1
ATOM 764 C CA . ARG A 1 104 ? -5.509 -9.817 5.966 1.00 82.62 104 ARG A CA 1
ATOM 765 C C . ARG A 1 104 ? -4.362 -10.304 6.870 1.00 82.62 104 ARG A C 1
ATOM 767 O O . ARG A 1 104 ? -4.541 -10.480 8.071 1.00 82.62 104 ARG A O 1
ATOM 774 N N . GLU A 1 105 ? -3.186 -10.554 6.302 1.00 80.69 105 GLU A N 1
ATOM 775 C CA . GLU A 1 105 ? -2.017 -11.068 7.012 1.00 80.69 105 GLU A CA 1
ATOM 776 C C . GLU A 1 105 ? -1.496 -10.053 8.039 1.00 80.69 105 GLU A C 1
ATOM 778 O O . GLU A 1 105 ? -1.334 -8.863 7.748 1.00 80.69 105 GLU A O 1
ATOM 783 N N . GLY A 1 106 ? -1.237 -10.534 9.258 1.00 68.88 106 GLY A N 1
ATOM 784 C CA . GLY A 1 106 ? -0.739 -9.711 10.359 1.00 68.88 106 GLY A CA 1
ATOM 785 C C . GLY A 1 106 ? -1.762 -8.723 10.929 1.00 68.88 106 GLY A C 1
ATOM 786 O O . GLY A 1 106 ? -1.360 -7.812 11.652 1.00 68.88 106 GLY A O 1
ATOM 787 N N . GLU A 1 107 ? -3.059 -8.861 10.615 1.00 75.56 107 GLU A N 1
ATOM 788 C CA . GLU A 1 107 ? -4.094 -7.995 11.187 1.00 75.56 107 GLU A CA 1
ATOM 789 C C . GLU A 1 107 ? -4.080 -8.055 12.726 1.00 75.56 107 GLU A C 1
ATOM 791 O O . GLU A 1 107 ? -4.150 -9.122 13.340 1.00 75.56 107 GLU A O 1
ATOM 796 N N . ARG A 1 108 ? -3.988 -6.889 13.371 1.00 69.56 108 ARG A N 1
ATOM 797 C CA . ARG A 1 108 ? -4.047 -6.755 14.828 1.00 69.56 108 ARG A CA 1
ATOM 798 C C . ARG A 1 108 ? -5.479 -6.417 15.200 1.00 69.56 108 ARG A C 1
ATOM 800 O O . ARG A 1 108 ? -5.847 -5.262 15.385 1.00 69.56 108 ARG A O 1
ATOM 807 N N . ARG A 1 109 ? -6.308 -7.453 15.303 1.00 62.00 109 ARG A N 1
ATOM 808 C CA . ARG A 1 109 ? -7.610 -7.339 15.968 1.00 62.00 109 ARG A CA 1
ATOM 809 C C . ARG A 1 109 ? -7.311 -7.141 17.447 1.00 62.00 109 ARG A C 1
ATOM 811 O O . ARG A 1 109 ? -6.638 -7.998 18.017 1.00 62.00 109 ARG A O 1
ATOM 818 N N . GLY A 1 110 ? -7.727 -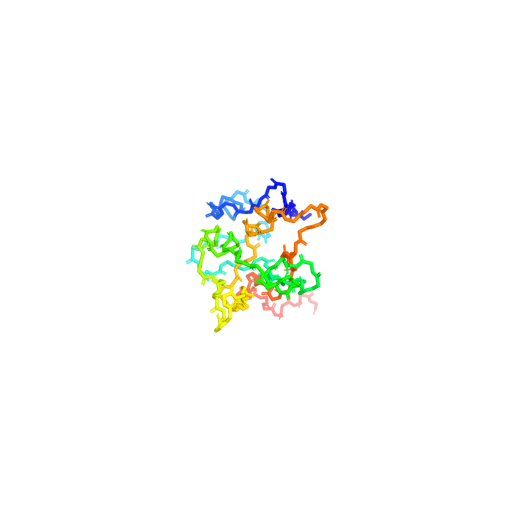6.006 18.016 1.00 52.91 110 GLY A N 1
ATOM 819 C CA . GLY A 1 110 ? -7.423 -5.611 19.394 1.00 52.91 110 GLY A CA 1
ATOM 820 C C . GLY A 1 110 ? -7.369 -6.822 20.322 1.00 52.91 110 GLY A C 1
ATOM 821 O O . GLY A 1 110 ? -8.339 -7.577 20.434 1.00 52.91 110 GLY A O 1
ATOM 822 N N . ARG A 1 111 ? -6.193 -7.068 20.912 1.00 45.88 111 ARG A N 1
ATOM 823 C CA . ARG A 1 111 ? -6.014 -8.131 21.899 1.00 45.88 111 ARG A CA 1
ATOM 824 C C . ARG A 1 111 ? -7.064 -7.860 22.972 1.00 45.88 111 ARG A C 1
ATOM 826 O O . ARG A 1 111 ? -7.053 -6.777 23.547 1.00 45.88 111 ARG A O 1
ATOM 833 N N . ARG A 1 112 ? -7.987 -8.798 23.215 1.00 43.75 112 ARG A N 1
ATOM 834 C CA . ARG A 1 112 ? -8.879 -8.707 24.376 1.00 43.75 112 ARG A CA 1
ATOM 835 C C . ARG A 1 112 ? -7.989 -8.522 25.604 1.00 43.75 112 ARG A C 1
ATOM 837 O O . ARG A 1 112 ? -7.326 -9.470 26.022 1.00 43.75 112 ARG A O 1
ATOM 844 N N . LEU A 1 113 ? -7.950 -7.315 26.159 1.00 45.00 113 LEU A N 1
ATOM 845 C CA . LEU A 1 113 ? -7.588 -7.125 27.553 1.00 45.00 113 LEU A CA 1
ATOM 846 C C . LEU A 1 113 ? -8.715 -7.803 28.342 1.00 45.00 113 LEU A C 1
ATOM 848 O O . LEU A 1 113 ? -9.815 -7.276 28.431 1.00 45.00 113 LEU A O 1
ATOM 852 N N . GLY A 1 114 ? -8.468 -9.033 28.800 1.00 43.50 114 GLY A N 1
ATOM 853 C CA . GLY A 1 114 ? -9.379 -9.779 29.669 1.00 43.50 114 GLY A CA 1
ATOM 854 C C . GLY A 1 114 ? -10.504 -10.542 28.960 1.00 43.50 114 GLY A C 1
ATOM 855 O O . GLY A 1 114 ? -11.654 -10.126 28.962 1.00 43.50 114 GLY A O 1
ATOM 856 N N . PHE A 1 115 ? -10.208 -11.743 28.458 1.00 43.06 115 PHE A N 1
ATOM 857 C CA . PHE A 1 115 ? -11.142 -12.854 28.668 1.00 43.06 115 PHE A CA 1
ATOM 858 C C . PHE A 1 115 ? -10.518 -13.713 29.761 1.00 43.06 115 PHE A C 1
ATOM 860 O O . PHE A 1 115 ? -9.739 -14.630 29.494 1.00 43.06 115 PHE A O 1
ATOM 867 N N . SER A 1 116 ? -10.781 -13.331 31.011 1.00 46.06 116 SER A N 1
ATOM 868 C CA . SER A 1 116 ? -10.632 -14.242 32.132 1.00 46.06 116 SER A CA 1
ATOM 869 C C . SER A 1 116 ? -11.365 -15.530 31.764 1.00 46.06 116 SER A C 1
ATOM 871 O O . SER A 1 116 ? -12.519 -15.524 31.336 1.00 46.06 116 SER A O 1
ATOM 873 N N . ARG A 1 117 ? -10.661 -16.655 31.884 1.00 49.22 117 ARG A N 1
ATOM 87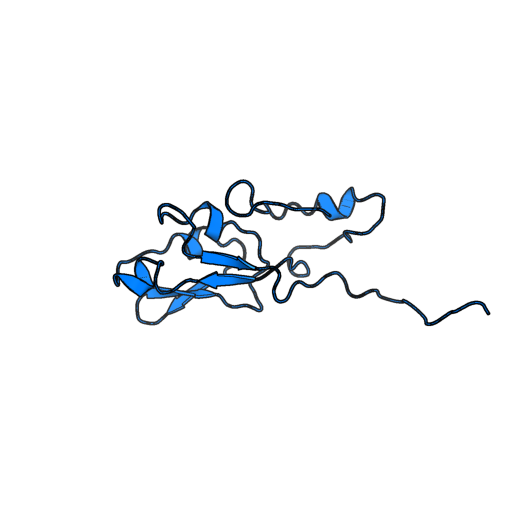4 C CA . ARG A 1 117 ? -11.289 -17.971 31.934 1.00 49.22 117 ARG A CA 1
ATOM 875 C C . ARG A 1 117 ? -12.185 -17.996 33.176 1.00 49.22 117 ARG A C 1
ATOM 877 O O . ARG A 1 117 ? -11.732 -18.363 34.249 1.00 49.22 117 ARG A O 1
ATOM 884 N N . GLY A 1 118 ? -13.427 -17.558 33.025 1.00 40.88 118 GLY A N 1
ATOM 885 C CA . GLY A 1 118 ? -14.497 -17.695 34.002 1.00 40.88 118 GLY A CA 1
ATOM 886 C C . GLY A 1 118 ? -15.650 -18.422 33.332 1.00 40.88 118 GLY A C 1
ATOM 887 O O . GLY A 1 118 ? -16.553 -17.795 32.791 1.00 40.88 118 GLY A O 1
ATOM 888 N N . ARG A 1 119 ? -15.565 -19.752 33.296 1.00 39.31 119 ARG A N 1
ATOM 889 C CA . ARG A 1 119 ? -16.686 -20.632 32.959 1.00 39.31 119 ARG A CA 1
ATOM 890 C C . ARG A 1 119 ? -17.540 -20.734 34.229 1.00 39.31 119 ARG A C 1
ATOM 892 O O . ARG A 1 119 ? -17.002 -21.230 35.214 1.00 39.31 119 ARG A O 1
ATOM 899 N N . PRO A 1 120 ? -18.802 -20.274 34.264 1.00 45.44 120 PR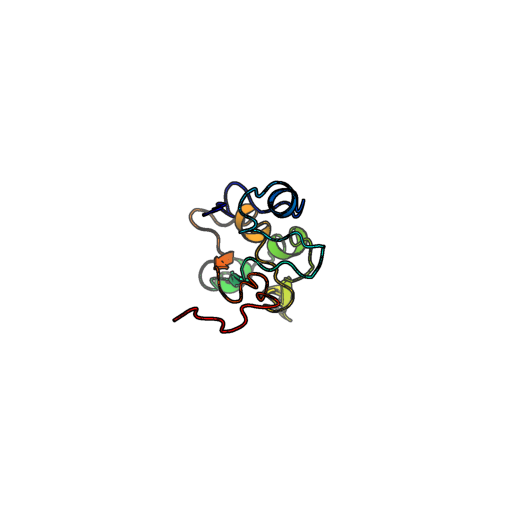O A N 1
ATOM 900 C CA . PRO A 1 120 ? -19.712 -20.700 35.310 1.00 45.44 120 PRO A CA 1
ATOM 901 C C . PRO A 1 120 ? -20.158 -22.125 34.966 1.00 45.44 120 PRO A C 1
ATOM 903 O O . PRO A 1 120 ? -20.673 -22.384 33.874 1.00 45.44 120 PRO A O 1
ATOM 906 N N . GLY A 1 121 ? -19.864 -23.044 35.872 1.00 40.25 121 GLY A N 1
ATOM 907 C CA . GLY A 1 121 ? -20.223 -24.454 35.840 1.00 40.25 121 GLY A CA 1
ATOM 908 C C . GLY A 1 121 ? -19.749 -25.076 37.132 1.00 40.25 121 GLY A C 1
ATOM 909 O O . GLY A 1 121 ? -18.512 -25.201 37.258 1.00 40.25 121 GLY A O 1
#

InterPro domains:
  IPR017896 4Fe-4S ferredoxin-type, iron-sulphur binding domain [PF12798] (11-25)
  IPR017896 4Fe-4S ferredoxin-type, iron-sulphur binding domain [PF12838] (55-94)
  IPR017896 4Fe-4S ferredoxin-type, iron-sulphur binding domain [PS51379] (1-31)
  IPR017896 4Fe-4S ferredoxin-type, iron-sulphur binding domain [PS51379] (37-72)
  IPR017896 4Fe-4S ferredoxin-type, iron-sulphur binding domain [PS51379] (73-103)
  IPR017900 4Fe-4S ferredoxin, iron-sulphur binding, conserved site [PS00198] (82-93)
  IPR050572 Iron-Sulfur Ferredoxin [PTHR43687] (38-95)

Radius of gyration: 17.02 Å; chains: 1; bounding box: 41×33×53 Å

Secondary structure (DSSP, 8-state):
-----TTTS---S--HHHHH-TTSSSPP--TTT-B--EEEE-TTT-HHHHS-----HHHHT-TT--EEE-TTS-EEE-TTT-----HHHHT---SSS-SEEEESTT-B----S--------

Foldseek 3Di:
DDDDDLQPAFAPQPQVCQVPPPVNQRHRDHPQLAAQFFKDFQLCQQCCNNVVDADCQLQVQQPQNQWDADPSGDIDGNRNSHRQRSSSQNRQPGPDGHRIDTDRPPGCRDDPPDPDPDDDD

pLDDT: mean 84.1, std 15.74, range [39.31, 96.5]

Sequence (121 aa):
MPHFTPREAPCELCFLCGRVCPSGAIQPTDHGQFKIGTARIDRNRCIAWAEGKLCLICMEYCPVAAIDADGRMRPHVTPDTCVGCGACEKNCPVSGAAAIVVFREGERRGRRLGFSRGRPG